Protein AF-A0A5M8QMY3-F1 (afdb_monomer_lite)

Organism: NCBI:txid1259555

Foldseek 3Di:
DFDWDWDDDPRDIDIDGPVRVVVVVVVVVVVVVVVVVVVCLQADKDFLVRVCVVVVHDSVVSVVCPVVVLFDWDDDDDPPPTTIGGPVRVCVSVVNDD

Secondary structure (DSSP, 8-state):
-PPPEEEEETTEEEEE-HHHHHHHHHHHHHHHHHHHHHHHHHT-EEEHHHHHHHTTS-HHHHHHHHHTTSSPPBPP-SSS---EEEHHHHHHHTT---

InterPro domains:
  IPR041657 Helix-turn-helix domain, group 17 [PF12728] (45-94)

Sequence (98 aa):
MKAEVIISHNGAKLILNEEGQQEVIHLAAEKLAGKLAEEEFRNRVYTIPQLAKRLECCRATVDNLINEGKIKLGPTLGKSKGYRVAEMEVRRFLGIAR

pLDDT: mean 81.77, std 10.62, range [50.34, 93.88]

Radius of gyration: 22.54 Å; chains: 1; bounding box: 48×31×60 Å

Structure (mmCIF, N/CA/C/O backbone):
data_AF-A0A5M8QMY3-F1
#
_entry.id   AF-A0A5M8QMY3-F1
#
loop_
_atom_site.group_PDB
_atom_site.id
_atom_site.type_symbol
_atom_site.label_atom_id
_atom_site.label_alt_id
_atom_site.label_comp_id
_atom_site.label_asym_id
_atom_site.label_entity_id
_atom_site.label_seq_id
_atom_site.pdbx_PDB_ins_code
_atom_site.Cartn_x
_atom_site.Cartn_y
_atom_site.Cartn_z
_atom_site.occupancy
_atom_site.B_iso_or_equiv
_atom_site.auth_seq_id
_atom_site.auth_comp_id
_atom_site.auth_asym_id
_atom_site.auth_atom_id
_atom_site.pdbx_PDB_model_num
ATOM 1 N N . MET A 1 1 ? -20.494 15.725 37.772 1.00 50.34 1 MET A N 1
ATOM 2 C CA . MET A 1 1 ? -21.326 14.722 37.070 1.00 50.34 1 MET A CA 1
ATOM 3 C C . MET A 1 1 ? -20.385 13.884 36.221 1.00 50.34 1 MET A C 1
ATOM 5 O O . MET A 1 1 ? -19.656 14.486 35.445 1.00 50.34 1 MET A O 1
ATOM 9 N N . LYS A 1 2 ? -20.319 12.560 36.420 1.00 59.22 2 LYS A N 1
ATOM 10 C CA . LYS A 1 2 ? -19.508 11.665 35.574 1.00 59.22 2 LYS A CA 1
ATOM 11 C C . LYS A 1 2 ? -20.356 11.215 34.384 1.00 59.22 2 LYS A C 1
ATOM 13 O O . LYS A 1 2 ? -21.513 10.857 34.581 1.00 59.22 2 LYS A O 1
ATOM 18 N N . ALA A 1 3 ? -19.815 11.313 33.173 1.00 63.81 3 ALA A N 1
ATOM 19 C CA . ALA A 1 3 ? -20.517 10.933 31.952 1.00 63.81 3 ALA A CA 1
ATOM 20 C C . ALA A 1 3 ? -20.346 9.427 31.710 1.00 63.81 3 ALA A C 1
ATOM 22 O O . ALA A 1 3 ? -19.232 8.948 31.504 1.00 63.81 3 ALA A O 1
ATOM 23 N N . GLU A 1 4 ? -21.443 8.677 31.746 1.00 70.44 4 GLU A N 1
ATOM 24 C CA . GLU A 1 4 ? -21.460 7.255 31.399 1.00 70.44 4 GLU A CA 1
ATOM 25 C C . GLU A 1 4 ? -21.835 7.099 29.922 1.00 70.44 4 GLU A C 1
ATOM 27 O O . GLU A 1 4 ? -22.833 7.656 29.459 1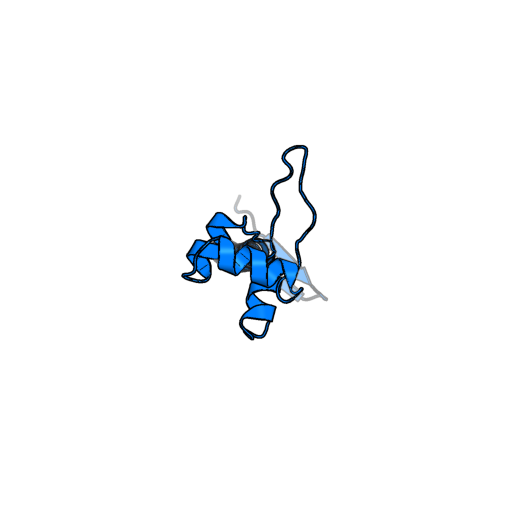.00 70.44 4 GLU A O 1
ATOM 32 N N . VAL A 1 5 ? -21.032 6.345 29.169 1.00 74.62 5 VAL A N 1
ATOM 33 C CA . VAL A 1 5 ? -21.311 6.031 27.763 1.00 74.62 5 VAL A CA 1
ATOM 34 C C . VAL A 1 5 ? -22.038 4.693 27.701 1.00 74.62 5 VAL A C 1
ATOM 36 O O . VAL A 1 5 ? -21.528 3.674 28.170 1.00 74.62 5 VAL A O 1
ATOM 39 N N . ILE A 1 6 ? -23.233 4.702 27.107 1.00 77.62 6 ILE A N 1
ATOM 40 C CA . ILE A 1 6 ? -24.065 3.512 26.916 1.00 77.62 6 ILE A CA 1
ATOM 41 C C . ILE A 1 6 ? -24.049 3.143 25.434 1.00 77.62 6 ILE A C 1
ATOM 43 O O . ILE A 1 6 ? -24.584 3.870 24.598 1.00 77.62 6 ILE A O 1
ATOM 47 N N . ILE A 1 7 ? -23.468 1.989 25.112 1.00 77.12 7 ILE A N 1
ATOM 48 C CA . ILE A 1 7 ? -23.487 1.418 23.763 1.00 77.12 7 ILE A CA 1
ATOM 49 C C . ILE A 1 7 ? -24.555 0.327 23.742 1.00 77.12 7 ILE A C 1
ATOM 51 O O . ILE A 1 7 ? -24.499 -0.610 24.538 1.00 77.12 7 ILE A O 1
ATOM 55 N N . SER A 1 8 ? -25.533 0.431 22.837 1.00 75.94 8 SER A N 1
ATOM 56 C CA . SER A 1 8 ? -26.554 -0.605 22.661 1.00 75.94 8 SER A CA 1
ATOM 57 C C . SER A 1 8 ? -26.502 -1.213 21.266 1.00 75.94 8 SER A C 1
ATOM 59 O O . SER A 1 8 ? -26.512 -0.498 20.267 1.00 75.94 8 SER A O 1
ATOM 61 N N . HIS A 1 9 ? -26.461 -2.544 21.206 1.00 73.88 9 HIS A N 1
ATOM 62 C CA . HIS A 1 9 ? -26.546 -3.304 19.964 1.00 73.88 9 HIS A CA 1
ATOM 63 C C . HIS A 1 9 ? -27.365 -4.579 20.198 1.00 73.88 9 HIS A C 1
ATOM 65 O O . HIS A 1 9 ? -27.092 -5.323 21.137 1.00 73.88 9 HIS A O 1
ATOM 71 N N . ASN A 1 10 ? -28.390 -4.816 19.371 1.00 80.44 10 ASN A N 1
ATOM 72 C CA . ASN A 1 10 ? -29.284 -5.985 19.433 1.00 80.44 10 ASN A CA 1
ATOM 73 C C . ASN A 1 10 ? -29.842 -6.300 20.837 1.00 80.44 10 ASN A C 1
ATOM 75 O O . ASN A 1 10 ? -29.913 -7.454 21.247 1.00 80.44 10 ASN A O 1
ATOM 79 N N . GLY A 1 11 ? -30.218 -5.268 21.596 1.00 74.06 11 GLY A N 1
ATOM 80 C CA . GLY A 1 11 ? -30.789 -5.419 22.940 1.00 74.06 11 GLY A CA 1
ATOM 81 C C . GLY A 1 11 ? -29.764 -5.608 24.064 1.00 74.06 11 GLY A C 1
ATOM 82 O O . GLY A 1 11 ? -30.118 -5.422 25.226 1.00 74.06 11 GLY A O 1
ATOM 83 N N . ALA A 1 12 ? -28.492 -5.874 23.752 1.00 72.44 12 ALA A N 1
ATOM 84 C CA . ALA A 1 12 ? -27.411 -5.802 24.728 1.00 72.44 12 ALA A CA 1
ATOM 85 C C . ALA A 1 12 ? -27.043 -4.333 24.994 1.00 72.44 12 ALA A C 1
ATOM 87 O O . ALA A 1 12 ? -27.038 -3.503 24.076 1.00 72.44 12 ALA A O 1
ATOM 88 N N . LYS A 1 13 ? -26.747 -4.007 26.255 1.00 82.12 13 LYS A N 1
ATOM 89 C CA . LYS A 1 13 ? -26.259 -2.691 26.682 1.00 82.12 13 LYS A CA 1
ATOM 90 C C . LYS A 1 13 ? -24.916 -2.867 27.372 1.00 82.12 13 LYS A C 1
ATOM 92 O O . LYS A 1 13 ? -24.829 -3.578 28.368 1.00 82.12 13 LYS A O 1
ATOM 97 N N . LEU A 1 14 ? -23.896 -2.208 26.842 1.00 79.56 14 LEU A N 1
ATOM 98 C CA . LEU A 1 14 ? -22.600 -2.062 27.485 1.00 79.56 14 LEU A CA 1
ATOM 99 C C . LEU A 1 14 ? -22.546 -0.665 28.100 1.00 79.56 14 LEU A C 1
ATOM 101 O O . LEU A 1 14 ? -22.709 0.328 27.388 1.00 79.56 14 LEU A O 1
ATOM 105 N N . ILE A 1 15 ? -22.360 -0.601 29.416 1.00 83.44 15 ILE A N 1
ATOM 106 C CA . ILE A 1 15 ? -22.197 0.652 30.157 1.00 83.44 15 ILE A CA 1
ATOM 107 C C . ILE A 1 15 ? -20.723 0.753 30.525 1.00 83.44 15 ILE A C 1
ATOM 109 O O . ILE A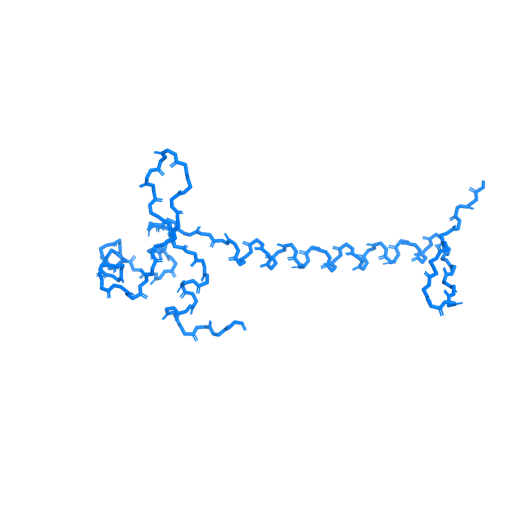 1 15 ? -20.192 -0.140 31.184 1.00 83.44 15 ILE A O 1
ATOM 113 N N . LEU A 1 16 ? -20.063 1.810 30.061 1.00 81.81 16 LEU A N 1
ATOM 114 C CA . LEU A 1 16 ? -18.639 2.023 30.286 1.00 81.81 16 LEU A CA 1
ATOM 115 C C . LEU A 1 16 ? -18.423 3.152 31.290 1.00 81.81 16 LEU A C 1
ATOM 117 O O . LEU A 1 16 ? -18.911 4.272 31.104 1.00 81.81 16 LEU A O 1
ATOM 121 N N . ASN A 1 17 ? -17.631 2.859 32.319 1.00 88.44 17 ASN A N 1
ATOM 122 C CA . ASN A 1 17 ? -17.041 3.871 33.190 1.00 88.44 17 ASN A CA 1
ATOM 123 C C . ASN A 1 17 ? -15.890 4.605 32.463 1.00 88.44 17 ASN A C 1
ATOM 125 O O . ASN A 1 17 ? -15.562 4.285 31.323 1.00 88.44 17 ASN A O 1
ATOM 129 N N . GLU A 1 18 ? -15.283 5.604 33.105 1.00 84.00 18 GLU A N 1
ATOM 130 C CA . GLU A 1 18 ? -14.238 6.442 32.487 1.00 84.00 18 GLU A CA 1
ATOM 131 C C . GLU A 1 18 ? -13.026 5.626 31.988 1.00 84.00 18 GLU A C 1
ATOM 133 O O . GLU A 1 18 ? -12.564 5.848 30.870 1.00 84.00 18 GLU A O 1
ATOM 138 N N . GLU A 1 19 ? -12.562 4.635 32.756 1.00 83.81 19 GLU A N 1
ATOM 139 C CA . GLU A 1 19 ? -11.449 3.757 32.357 1.00 83.81 19 GLU A CA 1
ATOM 140 C C . GLU A 1 19 ? -11.818 2.874 31.155 1.00 83.81 19 GLU A C 1
ATOM 142 O O . GLU A 1 19 ? -11.082 2.822 30.170 1.00 83.81 19 GLU A O 1
ATOM 147 N N . GLY A 1 20 ? -13.001 2.252 31.180 1.00 82.62 20 GLY A N 1
ATOM 148 C CA . GLY A 1 20 ? -13.493 1.429 30.074 1.00 82.62 20 GLY A CA 1
ATOM 149 C C . GLY A 1 20 ? -13.756 2.233 28.797 1.00 82.62 20 GLY A C 1
ATOM 150 O O . GLY A 1 20 ? -13.546 1.731 27.694 1.00 82.62 20 GLY A O 1
ATOM 151 N N . GLN A 1 21 ? -14.167 3.500 28.915 1.00 82.81 21 GLN A N 1
ATOM 152 C CA . GLN A 1 21 ? -14.269 4.410 27.769 1.00 82.81 21 GLN A CA 1
ATOM 153 C C . GLN A 1 21 ? -12.892 4.666 27.154 1.00 82.81 21 GLN A C 1
ATOM 155 O O . GLN A 1 21 ? -12.745 4.592 25.933 1.00 82.81 21 GLN A O 1
ATOM 160 N N . GLN A 1 22 ? -11.881 4.931 27.982 1.00 84.50 22 GLN A N 1
ATOM 161 C CA . GLN A 1 22 ? -10.526 5.209 27.515 1.00 84.50 22 GLN A CA 1
ATOM 162 C C . GLN A 1 22 ? -9.893 3.994 26.820 1.00 84.50 22 GLN A C 1
ATOM 164 O O . GLN A 1 22 ? -9.288 4.152 25.759 1.00 84.50 22 GLN A O 1
ATOM 169 N N . GLU A 1 23 ? -10.093 2.787 27.351 1.00 84.06 23 GLU A N 1
ATOM 170 C CA . GLU A 1 23 ? -9.617 1.543 26.734 1.00 84.06 23 GLU A CA 1
ATOM 171 C C . GLU A 1 23 ? -10.287 1.279 25.375 1.00 84.06 23 GLU A C 1
ATOM 173 O O . GLU A 1 23 ? -9.610 1.001 24.381 1.00 84.06 23 GLU A O 1
ATOM 178 N N . VAL A 1 24 ? -11.612 1.445 25.285 1.00 85.25 24 VAL A N 1
ATOM 179 C CA . VAL A 1 24 ? -12.348 1.276 24.021 1.00 85.25 24 VAL A CA 1
ATOM 180 C C . VAL A 1 24 ? -11.920 2.312 22.980 1.00 85.25 24 VAL A C 1
ATOM 182 O O . VAL A 1 24 ? -11.748 1.964 21.810 1.00 85.25 24 VAL A O 1
ATOM 185 N N . ILE A 1 25 ? -11.707 3.568 23.385 1.00 85.25 25 ILE A N 1
ATOM 186 C CA . ILE A 1 25 ? -11.195 4.6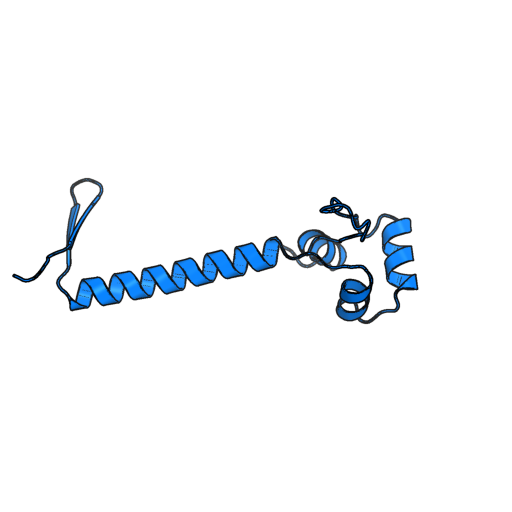24 22.500 1.00 85.25 25 ILE A CA 1
ATOM 187 C C . ILE A 1 25 ? -9.800 4.261 21.987 1.00 85.25 25 ILE A C 1
ATOM 189 O O . ILE A 1 25 ? -9.541 4.400 20.791 1.00 85.25 25 ILE A O 1
ATOM 193 N N . HIS A 1 26 ? -8.919 3.765 22.857 1.00 85.06 26 HIS A N 1
ATOM 194 C CA . HIS A 1 26 ? -7.567 3.366 22.481 1.00 85.06 26 HIS A CA 1
ATOM 195 C C . HIS A 1 26 ? -7.578 2.229 21.448 1.00 85.06 26 HIS A C 1
ATOM 197 O O . HIS A 1 26 ? -7.024 2.379 20.359 1.00 85.06 26 HIS A O 1
ATOM 203 N N . LEU A 1 27 ? -8.312 1.148 21.722 1.00 87.69 27 LEU A N 1
ATOM 204 C CA . LEU A 1 27 ? -8.453 0.013 20.804 1.00 87.69 27 LEU A CA 1
ATOM 205 C C . LEU A 1 27 ? -9.089 0.415 19.463 1.00 87.69 27 LEU A C 1
ATOM 207 O O . LEU A 1 27 ? -8.719 -0.099 18.403 1.00 87.69 27 LEU A O 1
ATOM 211 N N . ALA A 1 28 ? -10.063 1.328 19.487 1.00 84.81 28 ALA A N 1
ATOM 212 C CA . ALA A 1 28 ? -10.673 1.855 18.272 1.00 84.81 28 ALA A CA 1
ATOM 213 C C . ALA A 1 28 ? -9.679 2.695 17.456 1.00 84.81 28 ALA A C 1
ATOM 215 O O . ALA A 1 28 ? -9.633 2.555 16.231 1.00 84.81 28 ALA A O 1
ATOM 216 N N . ALA A 1 29 ? -8.865 3.521 18.119 1.00 85.50 29 ALA A N 1
ATOM 217 C CA . ALA A 1 29 ? -7.843 4.339 17.478 1.00 85.50 29 ALA A CA 1
ATOM 218 C C . ALA A 1 29 ? -6.760 3.479 16.812 1.00 85.50 29 ALA A C 1
ATOM 220 O O . ALA A 1 29 ? -6.430 3.724 15.653 1.00 85.50 29 ALA A O 1
ATOM 221 N N . GLU A 1 30 ? -6.267 2.434 17.481 1.00 88.00 30 GLU A N 1
ATOM 222 C CA . GLU A 1 30 ? -5.285 1.505 16.905 1.00 88.00 30 GLU A CA 1
ATOM 223 C C . GLU A 1 30 ? -5.832 0.786 15.668 1.00 88.00 30 GLU A C 1
ATOM 225 O O . GLU A 1 30 ? -5.190 0.753 14.614 1.00 88.00 30 GLU A O 1
ATOM 230 N N . LYS A 1 31 ? -7.061 0.257 15.753 1.00 87.44 31 LYS A N 1
ATOM 231 C CA . LYS A 1 31 ? -7.714 -0.395 14.607 1.00 87.44 31 LYS A CA 1
ATOM 232 C C . LYS A 1 31 ? -7.931 0.567 13.445 1.00 87.44 31 LYS A C 1
ATOM 234 O O . LYS A 1 31 ? -7.796 0.166 12.288 1.00 87.44 31 LYS A O 1
ATOM 239 N N . LEU A 1 32 ? -8.299 1.815 13.731 1.00 85.81 32 LEU A N 1
ATOM 240 C CA . LEU A 1 32 ? -8.484 2.834 12.705 1.00 85.81 32 LEU A CA 1
ATOM 241 C C . LEU A 1 32 ? -7.149 3.205 12.050 1.00 85.81 32 LEU A C 1
ATOM 243 O O . LEU A 1 32 ? -7.076 3.248 10.825 1.00 85.81 32 LEU A O 1
ATOM 247 N N . ALA A 1 33 ? -6.096 3.402 12.845 1.00 83.50 33 ALA A N 1
ATOM 248 C CA . ALA A 1 33 ? -4.754 3.690 12.351 1.00 83.50 33 ALA A CA 1
ATOM 249 C C . ALA A 1 33 ? -4.238 2.571 11.434 1.00 83.50 33 ALA A C 1
ATOM 251 O O . ALA A 1 33 ? -3.730 2.857 10.351 1.00 83.50 33 ALA A O 1
ATOM 252 N N . GLY A 1 34 ? -4.447 1.303 11.809 1.00 84.62 34 GLY A N 1
ATOM 253 C CA . GLY A 1 34 ? -4.102 0.155 10.966 1.00 84.62 34 GLY A CA 1
ATOM 254 C C . GLY A 1 34 ? -4.820 0.175 9.612 1.00 84.62 34 GLY A C 1
ATOM 255 O O . GLY A 1 34 ? -4.181 0.053 8.569 1.00 84.62 34 GLY A O 1
ATOM 256 N N . LYS A 1 35 ? -6.138 0.418 9.604 1.00 83.31 35 LYS A N 1
ATOM 257 C CA . LYS A 1 35 ? -6.922 0.510 8.358 1.00 83.31 35 LYS A CA 1
ATOM 258 C C . LYS A 1 35 ? -6.481 1.666 7.463 1.00 83.31 35 LYS A C 1
ATOM 260 O O . LYS A 1 35 ? -6.405 1.493 6.248 1.00 83.31 35 LYS A O 1
ATOM 265 N N . LEU A 1 36 ? -6.193 2.828 8.052 1.00 82.31 36 LEU A N 1
ATOM 266 C CA . LEU A 1 36 ? -5.708 3.994 7.314 1.00 82.31 36 LEU A CA 1
ATOM 267 C C . LEU A 1 36 ? -4.329 3.725 6.708 1.00 82.31 36 LEU A C 1
ATOM 269 O O . LEU A 1 36 ? -4.125 4.006 5.532 1.00 82.31 36 LEU A O 1
ATOM 273 N N . ALA A 1 37 ? -3.418 3.102 7.456 1.00 79.38 37 ALA A N 1
ATOM 274 C CA . ALA A 1 37 ? -2.105 2.719 6.944 1.00 79.38 37 ALA A CA 1
ATOM 275 C C . ALA A 1 37 ? -2.206 1.716 5.777 1.00 79.38 37 ALA A C 1
ATOM 277 O O . ALA A 1 37 ? -1.515 1.858 4.767 1.00 79.38 37 ALA A O 1
ATOM 278 N N . GLU A 1 38 ? -3.098 0.724 5.868 1.00 79.19 38 GLU A N 1
ATOM 279 C CA . GLU A 1 38 ? -3.375 -0.209 4.767 1.00 79.19 38 GLU A CA 1
ATOM 280 C C . GLU A 1 38 ? -3.976 0.490 3.541 1.00 79.19 38 GLU A C 1
ATOM 282 O O . GLU A 1 38 ? -3.689 0.130 2.396 1.00 79.19 38 GLU A O 1
ATOM 287 N N . GLU A 1 39 ? -4.842 1.476 3.752 1.00 78.19 39 GLU A N 1
ATOM 288 C CA . GLU A 1 39 ? -5.438 2.264 2.680 1.00 78.19 39 GLU A CA 1
ATOM 289 C C . GLU A 1 39 ? -4.410 3.171 1.996 1.00 78.19 39 GLU A C 1
ATOM 291 O O . GLU A 1 39 ? -4.298 3.142 0.769 1.00 78.19 39 GLU A O 1
ATOM 296 N N . GLU A 1 40 ? -3.597 3.896 2.763 1.00 77.94 40 GLU A N 1
ATOM 297 C CA . GLU A 1 40 ? -2.482 4.690 2.241 1.00 77.94 40 GLU A CA 1
ATOM 298 C C . GLU A 1 40 ? -1.498 3.824 1.453 1.00 77.94 40 GLU A C 1
ATOM 300 O O . GLU A 1 40 ? -1.059 4.206 0.365 1.00 77.94 40 GLU A O 1
ATOM 305 N N . PHE A 1 41 ? -1.186 2.628 1.959 1.00 76.62 41 PHE A N 1
ATOM 306 C CA . PHE A 1 41 ? -0.308 1.690 1.274 1.00 76.62 41 PHE A CA 1
ATOM 307 C C . PHE A 1 41 ? -0.908 1.208 -0.053 1.00 76.62 41 PHE A C 1
ATOM 309 O O . PHE A 1 41 ? -0.232 1.242 -1.083 1.00 76.62 41 PHE A O 1
ATOM 316 N N . ARG A 1 42 ? -2.185 0.802 -0.063 1.00 74.88 42 ARG A N 1
ATOM 317 C CA . ARG A 1 42 ? -2.888 0.369 -1.286 1.00 74.88 42 ARG A CA 1
ATOM 318 C C . ARG A 1 42 ? -2.987 1.481 -2.326 1.00 74.88 42 ARG A C 1
ATOM 320 O O . ARG A 1 42 ? -2.862 1.209 -3.520 1.00 74.88 42 ARG A O 1
ATOM 327 N N . ASN A 1 43 ? -3.181 2.716 -1.876 1.00 78.31 43 ASN A N 1
ATOM 328 C CA . ASN A 1 43 ? -3.323 3.890 -2.733 1.00 78.31 43 ASN A CA 1
ATOM 329 C C . ASN A 1 43 ? -1.978 4.528 -3.112 1.00 78.31 43 ASN A C 1
ATOM 331 O O . ASN A 1 43 ? -1.944 5.534 -3.828 1.00 78.31 43 ASN A O 1
ATOM 335 N N . ARG A 1 44 ? -0.855 3.951 -2.670 1.00 83.56 44 ARG A N 1
ATOM 336 C CA . ARG A 1 44 ? 0.475 4.462 -2.983 1.00 83.56 44 ARG A CA 1
ATOM 337 C C . ARG A 1 44 ? 0.752 4.361 -4.481 1.00 83.56 44 ARG A C 1
ATOM 339 O O . ARG A 1 44 ? 0.500 3.347 -5.130 1.00 83.56 44 ARG A O 1
ATOM 346 N N . VAL A 1 45 ? 1.315 5.433 -5.028 1.00 86.81 45 VAL A N 1
ATOM 347 C CA . VAL A 1 45 ? 1.687 5.543 -6.440 1.00 86.81 45 VAL A CA 1
ATOM 348 C C . VAL A 1 45 ? 3.149 5.948 -6.569 1.00 86.81 45 VAL A C 1
ATOM 350 O O . VAL A 1 45 ? 3.641 6.794 -5.822 1.00 86.81 45 VAL A O 1
ATOM 353 N N . TYR A 1 46 ? 3.839 5.359 -7.538 1.00 87.56 46 TYR A N 1
ATOM 354 C CA . TYR A 1 46 ? 5.243 5.614 -7.831 1.00 87.56 46 TYR A CA 1
ATOM 355 C C . TYR A 1 46 ? 5.366 6.367 -9.143 1.00 87.56 46 TYR A C 1
ATOM 357 O O . TYR A 1 46 ? 4.813 5.961 -10.160 1.00 87.56 46 TYR A O 1
ATOM 365 N N . THR A 1 47 ? 6.136 7.444 -9.141 1.00 88.44 47 THR A N 1
ATOM 366 C CA . THR A 1 47 ? 6.708 7.979 -10.381 1.00 88.44 47 THR A CA 1
ATOM 367 C C . THR A 1 47 ? 7.778 7.018 -10.915 1.00 88.44 47 THR A C 1
ATOM 369 O O . THR A 1 47 ? 8.357 6.250 -10.146 1.00 88.44 47 THR A O 1
ATOM 372 N N . ILE A 1 48 ? 8.105 7.085 -12.209 1.00 88.56 48 ILE A N 1
ATOM 373 C CA . ILE A 1 48 ? 9.166 6.260 -12.830 1.00 88.56 48 ILE A CA 1
ATOM 374 C C . ILE A 1 48 ? 10.490 6.268 -12.026 1.00 88.56 48 ILE A C 1
ATOM 376 O O . ILE A 1 48 ? 11.038 5.196 -11.782 1.00 88.56 48 ILE A O 1
ATOM 380 N N . PRO A 1 49 ? 11.009 7.415 -11.532 1.00 89.50 49 PRO A N 1
ATOM 381 C CA . PRO A 1 49 ? 1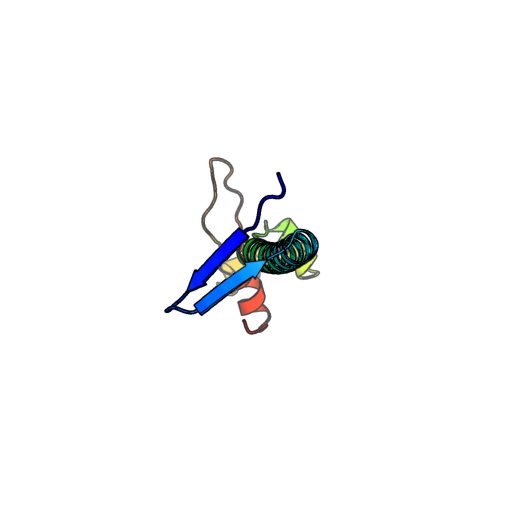2.249 7.439 -10.751 1.00 89.50 49 PRO A CA 1
ATOM 382 C C . PRO A 1 49 ? 12.116 6.732 -9.396 1.00 89.50 49 PRO A C 1
ATOM 384 O O . PRO A 1 49 ? 13.050 6.074 -8.945 1.00 89.50 49 PRO A O 1
ATOM 387 N N . GLN A 1 50 ? 10.958 6.857 -8.742 1.00 90.75 50 GLN A N 1
ATOM 388 C CA . GLN A 1 50 ? 10.685 6.164 -7.482 1.00 90.75 50 GLN A CA 1
ATOM 389 C C . GLN A 1 50 ? 10.542 4.656 -7.703 1.00 90.75 50 GLN A C 1
ATOM 391 O O . GLN A 1 50 ? 11.008 3.874 -6.877 1.00 90.75 50 GLN A O 1
ATOM 396 N N . LEU A 1 51 ? 9.931 4.253 -8.819 1.00 90.50 51 LEU A N 1
ATOM 397 C CA . LEU A 1 51 ? 9.789 2.853 -9.193 1.00 90.50 51 LEU A CA 1
ATOM 398 C C . LEU A 1 51 ? 11.146 2.224 -9.526 1.00 90.50 51 LEU A C 1
ATOM 400 O O . LEU A 1 51 ? 11.433 1.140 -9.038 1.00 90.50 51 LEU A O 1
ATOM 404 N N . ALA A 1 52 ? 12.005 2.934 -10.262 1.00 92.00 52 ALA A N 1
ATOM 405 C CA . ALA A 1 52 ? 13.372 2.502 -10.558 1.00 92.00 52 ALA A CA 1
ATOM 406 C C . ALA A 1 52 ? 14.170 2.243 -9.271 1.00 92.00 52 ALA A C 1
ATOM 408 O O . ALA A 1 52 ? 14.783 1.191 -9.121 1.00 92.00 52 ALA A O 1
ATOM 409 N N . LYS A 1 53 ? 14.074 3.154 -8.289 1.00 92.88 53 LYS A N 1
ATOM 410 C CA . LYS A 1 53 ? 14.690 2.960 -6.968 1.00 92.88 53 LYS A CA 1
ATOM 411 C C . LYS A 1 53 ? 14.127 1.736 -6.240 1.00 92.88 53 LYS A C 1
ATOM 413 O O . LYS A 1 53 ? 14.883 1.011 -5.611 1.00 92.88 53 LYS A O 1
ATOM 418 N N . ARG A 1 54 ? 12.811 1.518 -6.302 1.00 89.69 54 ARG A N 1
ATOM 419 C CA . ARG A 1 54 ? 12.142 0.395 -5.629 1.00 89.69 54 ARG A CA 1
ATOM 420 C C . ARG A 1 54 ? 12.483 -0.961 -6.250 1.00 89.69 54 ARG A C 1
ATOM 422 O O . ARG A 1 54 ? 12.577 -1.936 -5.521 1.00 89.69 54 ARG A O 1
ATOM 429 N N . LEU A 1 55 ? 12.616 -1.017 -7.571 1.00 90.62 55 LEU A N 1
ATOM 430 C CA . LEU A 1 55 ? 12.977 -2.224 -8.318 1.00 90.62 55 LEU A CA 1
ATOM 431 C C . LEU A 1 55 ? 14.497 -2.417 -8.432 1.00 90.62 55 LEU A C 1
ATOM 433 O O . LEU A 1 55 ? 14.928 -3.326 -9.133 1.00 90.62 55 LEU A O 1
ATOM 437 N N . GLU A 1 56 ? 15.288 -1.545 -7.796 1.00 93.44 56 GLU A N 1
ATOM 438 C CA . GLU A 1 56 ? 16.755 -1.551 -7.832 1.00 93.44 56 GLU A CA 1
ATOM 439 C C . GLU A 1 56 ? 17.319 -1.612 -9.263 1.00 93.44 56 GLU A C 1
ATOM 441 O O . GLU A 1 56 ? 18.283 -2.314 -9.561 1.00 93.44 56 GLU A O 1
ATOM 446 N N . CYS A 1 57 ? 16.706 -0.856 -10.178 1.00 93.25 57 CYS A N 1
ATOM 447 C CA . CYS A 1 57 ? 17.066 -0.840 -11.592 1.00 93.25 57 CYS A CA 1
ATOM 448 C C . CYS A 1 57 ? 17.156 0.588 -12.152 1.00 93.25 57 CYS A C 1
ATOM 450 O O . CYS A 1 57 ? 16.850 1.576 -11.480 1.00 93.25 57 CYS A O 1
ATOM 452 N N . CYS A 1 58 ? 17.613 0.728 -13.400 1.00 93.88 58 CYS A N 1
ATOM 453 C CA . CYS A 1 58 ? 17.698 2.032 -14.054 1.00 93.88 58 CYS A CA 1
ATOM 454 C C . CYS A 1 58 ? 16.344 2.460 -14.652 1.00 93.88 58 CYS A C 1
ATOM 456 O O . CYS A 1 58 ? 15.477 1.633 -14.938 1.00 93.88 58 CYS A O 1
ATOM 458 N N . ARG A 1 59 ? 16.166 3.770 -14.892 1.00 91.38 59 ARG A N 1
ATOM 459 C CA . ARG A 1 59 ? 14.940 4.312 -15.517 1.00 91.38 59 ARG A CA 1
ATOM 460 C C . ARG A 1 59 ? 14.609 3.635 -16.848 1.00 91.38 59 ARG A C 1
ATOM 462 O O . ARG A 1 59 ? 13.456 3.291 -17.056 1.00 91.38 59 ARG A O 1
ATOM 469 N N . ALA A 1 60 ? 15.616 3.392 -17.690 1.00 92.75 60 ALA A N 1
ATOM 470 C CA . ALA A 1 60 ? 15.423 2.755 -18.991 1.00 92.75 60 ALA A CA 1
ATOM 471 C C . ALA A 1 60 ? 14.798 1.355 -18.869 1.00 92.75 60 ALA A C 1
ATOM 473 O O . ALA A 1 60 ? 13.922 1.003 -19.652 1.00 92.75 60 ALA A O 1
ATOM 474 N N . THR A 1 61 ? 15.183 0.576 -17.852 1.00 93.81 61 THR A N 1
ATOM 475 C CA . THR A 1 61 ? 14.556 -0.724 -17.580 1.00 93.81 61 THR A CA 1
ATOM 476 C C . THR A 1 61 ? 13.086 -0.561 -17.209 1.00 93.81 61 THR A C 1
ATOM 478 O O . THR A 1 61 ? 12.251 -1.308 -17.707 1.00 93.81 61 THR A O 1
ATOM 481 N N . VAL A 1 62 ? 12.745 0.426 -16.378 1.00 91.38 62 VAL A N 1
ATOM 482 C CA . VAL A 1 62 ? 11.345 0.702 -16.019 1.00 91.38 62 VAL A CA 1
ATOM 483 C C . VAL A 1 62 ? 10.528 1.118 -17.242 1.00 91.38 62 VAL A C 1
ATOM 485 O O . VAL A 1 62 ? 9.430 0.601 -17.436 1.00 91.38 62 VAL A O 1
ATOM 488 N N . ASP A 1 63 ? 11.069 1.998 -18.085 1.00 90.75 63 ASP A N 1
ATOM 489 C CA . ASP A 1 63 ? 10.414 2.427 -19.323 1.00 90.75 63 ASP A CA 1
ATOM 490 C C . ASP A 1 63 ? 10.180 1.239 -20.268 1.00 90.75 63 ASP A C 1
ATOM 492 O O . ASP A 1 63 ? 9.087 1.091 -20.811 1.00 90.75 63 ASP A O 1
ATOM 496 N N . ASN A 1 64 ? 11.151 0.328 -20.395 1.00 93.62 64 ASN A N 1
ATOM 497 C CA . ASN A 1 64 ? 10.988 -0.901 -21.174 1.00 93.62 64 ASN A CA 1
ATOM 498 C C . ASN A 1 64 ? 9.891 -1.808 -20.603 1.00 93.62 64 ASN A C 1
ATOM 500 O O . ASN A 1 64 ? 9.044 -2.277 -21.354 1.00 93.62 64 ASN A O 1
ATOM 504 N N . LEU A 1 65 ? 9.841 -2.009 -19.281 1.00 91.62 65 LEU A N 1
ATOM 505 C CA . LEU A 1 65 ? 8.786 -2.808 -18.639 1.00 91.62 65 LEU A CA 1
ATOM 506 C C . LEU A 1 65 ? 7.385 -2.221 -18.866 1.00 91.62 65 LEU A C 1
ATOM 508 O O . LEU A 1 65 ? 6.408 -2.966 -18.962 1.00 91.62 65 LEU A O 1
ATOM 512 N N . ILE A 1 66 ? 7.282 -0.895 -18.953 1.00 90.31 66 ILE A N 1
ATOM 513 C CA . ILE A 1 66 ? 6.033 -0.203 -19.276 1.00 90.31 66 ILE A CA 1
ATOM 514 C C . ILE A 1 66 ? 5.690 -0.372 -20.761 1.00 90.31 66 ILE A C 1
ATOM 516 O O . ILE A 1 66 ? 4.561 -0.739 -21.085 1.00 90.31 66 ILE A O 1
ATOM 520 N N . ASN A 1 67 ? 6.656 -0.161 -21.657 1.00 89.62 67 ASN A N 1
ATOM 521 C CA . ASN A 1 67 ? 6.470 -0.284 -23.106 1.00 89.62 67 ASN A CA 1
ATOM 522 C C . ASN A 1 67 ? 6.112 -1.716 -23.533 1.00 89.62 67 ASN A C 1
ATOM 524 O O . ASN A 1 67 ? 5.293 -1.909 -24.426 1.00 89.62 67 ASN A O 1
ATOM 528 N N . GLU A 1 68 ? 6.671 -2.722 -22.859 1.00 91.94 68 GLU A N 1
ATOM 529 C CA . GLU A 1 68 ? 6.336 -4.140 -23.043 1.00 91.94 68 GLU A CA 1
ATOM 530 C C . GLU A 1 68 ? 4.983 -4.524 -22.413 1.00 91.94 68 GLU A C 1
ATOM 532 O O . GLU A 1 68 ? 4.555 -5.674 -22.504 1.00 91.94 68 GLU A O 1
ATOM 537 N N . GLY A 1 69 ? 4.308 -3.595 -21.728 1.00 88.00 69 GLY A N 1
ATOM 538 C CA . GLY A 1 69 ? 3.016 -3.825 -21.079 1.00 88.00 69 GLY A CA 1
ATOM 539 C C . GLY A 1 69 ? 3.078 -4.684 -19.810 1.00 88.00 69 GLY A C 1
ATOM 540 O O . GLY A 1 69 ? 2.031 -5.043 -19.265 1.00 88.00 69 GLY A O 1
ATOM 541 N N . LYS A 1 70 ? 4.279 -5.000 -19.305 1.00 89.75 70 LYS A N 1
ATOM 542 C CA . LYS A 1 70 ? 4.478 -5.773 -18.065 1.00 89.75 70 LYS A CA 1
ATOM 543 C C . LYS A 1 70 ? 4.027 -4.987 -16.832 1.00 89.75 70 LYS A C 1
ATOM 545 O O . LYS A 1 70 ? 3.481 -5.579 -15.896 1.00 89.75 70 LYS A O 1
ATOM 550 N N . ILE A 1 71 ? 4.212 -3.665 -16.855 1.00 90.56 71 ILE A N 1
ATOM 551 C CA . ILE A 1 71 ? 3.744 -2.722 -15.832 1.00 90.56 71 ILE A CA 1
ATOM 552 C C . ILE A 1 71 ? 2.813 -1.696 -16.482 1.00 90.56 71 ILE A C 1
ATOM 554 O O . ILE A 1 71 ? 3.204 -0.974 -17.394 1.00 90.56 71 ILE A O 1
ATOM 558 N N . LYS A 1 72 ? 1.578 -1.598 -15.992 1.00 87.50 72 LYS A N 1
ATOM 559 C CA . LYS A 1 72 ? 0.586 -0.638 -16.478 1.00 87.50 72 LYS A CA 1
ATOM 560 C C . LYS A 1 72 ? 0.710 0.702 -15.766 1.00 87.50 72 LYS A C 1
ATOM 562 O O . LYS A 1 72 ? 0.835 0.791 -14.544 1.00 87.50 72 LYS A O 1
ATOM 567 N N . LEU A 1 73 ? 0.602 1.761 -16.553 1.00 86.00 73 LEU A N 1
ATOM 568 C CA . LEU A 1 73 ? 0.495 3.116 -16.042 1.00 86.00 73 LEU A CA 1
ATOM 569 C C . LEU A 1 73 ? -0.908 3.363 -15.485 1.00 86.00 73 LEU A C 1
ATOM 571 O O . LEU A 1 73 ? -1.913 3.004 -16.096 1.00 86.00 73 LEU A O 1
ATOM 575 N N . GLY A 1 74 ? -0.958 3.980 -14.311 1.00 76.12 74 GLY A N 1
ATOM 576 C CA . GLY A 1 74 ? -2.178 4.517 -13.733 1.00 76.12 74 GLY A CA 1
ATOM 577 C C . GLY A 1 74 ? -2.540 5.884 -14.324 1.00 76.12 74 GLY A C 1
ATOM 578 O O . GLY A 1 74 ? -1.755 6.482 -15.068 1.00 76.12 74 GLY A O 1
ATOM 579 N N . PRO A 1 75 ? -3.724 6.411 -13.976 1.00 67.06 75 PRO A N 1
ATOM 580 C CA . PRO A 1 75 ? -4.170 7.716 -14.444 1.00 67.06 75 PRO A CA 1
ATOM 581 C C . PRO A 1 75 ? -3.217 8.830 -13.986 1.00 67.06 75 PRO A C 1
ATOM 583 O O . PRO A 1 75 ? -2.779 8.880 -12.834 1.00 67.06 75 PRO A O 1
ATOM 586 N N . THR A 1 76 ? -2.913 9.762 -14.888 1.00 64.94 76 THR A N 1
ATOM 587 C CA . THR A 1 76 ? -2.199 11.000 -14.557 1.00 64.94 76 THR A CA 1
ATOM 588 C C . THR A 1 76 ? -3.093 11.899 -13.704 1.00 64.94 76 THR A C 1
ATOM 590 O O . THR A 1 76 ? -4.156 12.319 -14.155 1.00 64.94 76 THR A O 1
ATOM 593 N N . LEU A 1 77 ? -2.662 12.227 -12.482 1.00 54.75 77 LEU A N 1
ATOM 594 C CA . LEU A 1 77 ? -3.347 13.200 -11.626 1.00 54.75 77 LEU A CA 1
ATOM 595 C C . LEU A 1 77 ? -2.819 14.615 -11.907 1.00 54.75 77 LEU A C 1
ATOM 597 O O . LEU A 1 77 ? -1.714 14.968 -11.493 1.00 54.75 77 LEU A O 1
ATOM 601 N N . GLY A 1 78 ? -3.634 15.431 -12.580 1.00 55.28 78 GLY A N 1
ATOM 602 C CA . GLY A 1 78 ? -3.411 16.871 -12.754 1.00 55.28 78 GLY A CA 1
ATOM 603 C C . GLY A 1 78 ? -2.626 17.286 -14.007 1.00 55.28 78 GLY A C 1
ATOM 604 O O . GLY A 1 78 ? -2.386 16.500 -14.919 1.00 55.28 78 GLY A O 1
ATOM 605 N N . LYS A 1 79 ? -2.253 18.576 -14.056 1.00 52.09 79 LYS A N 1
ATOM 606 C CA . LYS A 1 79 ? -1.616 19.230 -15.220 1.00 52.09 79 LYS A CA 1
ATOM 607 C C . LYS A 1 79 ? -0.161 18.801 -15.463 1.00 52.09 79 LYS A C 1
ATOM 609 O O . LYS A 1 79 ? 0.332 18.949 -16.579 1.00 52.09 79 LYS A O 1
ATOM 614 N N . SER A 1 80 ? 0.517 18.247 -14.456 1.00 54.72 80 SER A N 1
ATOM 615 C CA . SER A 1 80 ? 1.837 17.637 -14.633 1.00 54.72 80 SER A CA 1
ATOM 616 C C . SER A 1 80 ? 1.668 16.206 -15.127 1.00 54.72 80 SER A C 1
ATOM 618 O O . SER A 1 80 ? 1.290 15.323 -14.360 1.00 54.72 80 SER A O 1
ATOM 620 N N . LYS A 1 81 ? 1.978 15.985 -16.409 1.00 55.62 81 LYS A N 1
ATOM 621 C CA . LYS A 1 81 ? 2.004 14.689 -17.115 1.00 55.62 81 LYS A CA 1
ATOM 622 C C . LYS A 1 81 ? 3.106 13.751 -16.586 1.00 55.62 81 LYS A C 1
ATOM 624 O O . LYS A 1 81 ? 3.951 13.277 -17.335 1.00 55.62 81 LYS A O 1
ATOM 629 N N . GLY A 1 82 ? 3.156 13.528 -15.277 1.00 62.94 82 GLY A N 1
ATOM 630 C CA . GLY A 1 82 ? 4.032 12.540 -14.669 1.00 62.94 82 GLY A CA 1
ATOM 631 C C . GLY A 1 82 ? 3.342 11.187 -14.688 1.00 62.94 82 GLY A C 1
ATOM 632 O O . GLY A 1 82 ? 2.346 11.005 -13.989 1.00 62.94 82 GLY A O 1
ATOM 633 N N . TYR A 1 83 ? 3.868 10.248 -15.468 1.00 69.88 83 TYR A N 1
ATOM 634 C CA . TYR A 1 83 ? 3.454 8.851 -15.424 1.00 69.88 83 TYR A CA 1
ATOM 635 C C . TYR A 1 83 ? 3.587 8.295 -14.001 1.00 69.88 83 TYR A C 1
ATOM 637 O O . TYR A 1 83 ? 4.611 8.494 -13.336 1.00 69.88 83 TYR A O 1
ATOM 645 N N . ARG A 1 84 ? 2.537 7.618 -13.524 1.00 83.56 84 ARG A N 1
ATOM 646 C CA . ARG A 1 84 ? 2.498 6.988 -12.201 1.00 83.56 84 ARG A CA 1
ATOM 647 C C . ARG A 1 84 ? 2.112 5.521 -12.320 1.00 83.56 84 ARG A C 1
ATOM 649 O O . ARG A 1 84 ? 1.290 5.169 -13.157 1.00 83.56 84 ARG A O 1
ATOM 656 N N . VAL A 1 85 ? 2.670 4.688 -11.455 1.00 86.69 85 VAL A N 1
ATOM 657 C CA . VAL A 1 85 ? 2.371 3.258 -11.342 1.00 86.69 85 VAL A CA 1
ATOM 658 C C . VAL A 1 85 ? 1.820 3.003 -9.945 1.00 86.69 85 VAL A C 1
ATOM 660 O O . VAL A 1 85 ? 2.439 3.400 -8.959 1.00 86.69 85 VAL A O 1
ATOM 663 N N . ALA A 1 86 ? 0.648 2.381 -9.846 1.00 87.94 86 ALA A N 1
ATOM 664 C CA . ALA A 1 86 ? 0.053 2.039 -8.555 1.00 87.94 86 ALA A CA 1
ATOM 665 C C . ALA A 1 86 ? 0.824 0.897 -7.876 1.00 87.94 86 ALA A C 1
ATOM 667 O O . ALA A 1 86 ? 1.254 -0.037 -8.548 1.00 87.94 86 ALA A O 1
ATOM 668 N N . GLU A 1 87 ? 0.945 0.919 -6.548 1.00 87.94 87 GLU A N 1
ATOM 669 C CA . 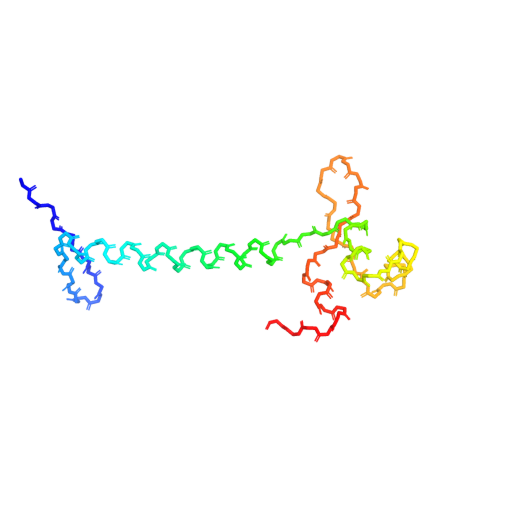GLU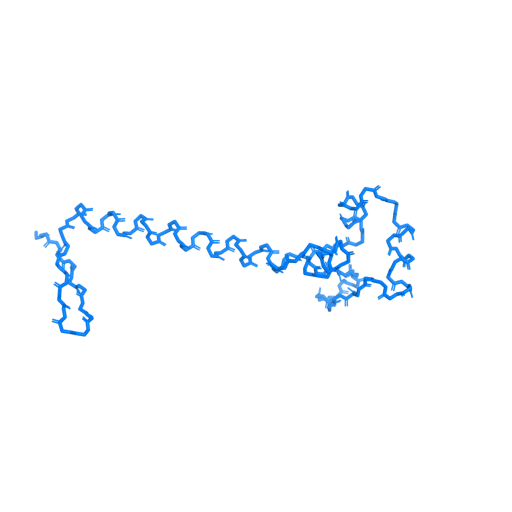 A 1 87 ? 1.600 -0.143 -5.766 1.00 87.94 87 GLU A CA 1
ATOM 670 C C . GLU A 1 87 ? 1.018 -1.531 -6.062 1.00 87.94 87 GLU A C 1
ATOM 672 O O . GLU A 1 87 ? 1.746 -2.514 -6.177 1.00 87.94 87 GLU A O 1
ATOM 677 N N . MET A 1 88 ? -0.296 -1.608 -6.278 1.00 86.75 88 MET A N 1
ATOM 678 C CA . MET A 1 88 ? -0.976 -2.844 -6.670 1.00 86.75 88 MET A CA 1
ATOM 679 C C . MET A 1 88 ? -0.443 -3.435 -7.980 1.00 86.75 88 MET A C 1
ATOM 681 O O . MET A 1 88 ? -0.346 -4.654 -8.116 1.00 86.75 88 MET A O 1
ATOM 685 N N . GLU A 1 89 ? -0.076 -2.583 -8.934 1.00 88.75 89 GLU A N 1
ATOM 686 C CA . GLU A 1 89 ? 0.503 -3.011 -10.204 1.00 88.75 89 GLU A CA 1
ATOM 687 C C . GLU A 1 89 ? 1.939 -3.507 -10.015 1.00 88.75 89 GLU A C 1
ATOM 689 O O . GLU A 1 89 ? 2.324 -4.525 -10.590 1.00 88.75 89 GLU A O 1
ATOM 694 N N . VAL A 1 90 ? 2.711 -2.832 -9.159 1.00 89.06 90 VAL A N 1
ATOM 695 C CA . VAL A 1 90 ? 4.072 -3.252 -8.800 1.00 89.06 90 VAL A CA 1
ATOM 696 C C . VAL A 1 90 ? 4.044 -4.619 -8.116 1.00 89.06 90 VAL A C 1
ATOM 698 O O . VAL A 1 90 ? 4.795 -5.508 -8.501 1.00 89.06 90 VAL A O 1
ATOM 701 N N . ARG A 1 91 ? 3.140 -4.832 -7.151 1.00 87.94 91 ARG A N 1
ATOM 702 C CA . ARG A 1 91 ? 2.960 -6.132 -6.480 1.00 87.94 91 ARG A CA 1
ATOM 703 C C . ARG A 1 91 ? 2.545 -7.230 -7.454 1.00 87.94 91 ARG A C 1
ATOM 705 O O . ARG A 1 91 ? 3.100 -8.322 -7.384 1.00 87.94 91 ARG A O 1
ATOM 712 N N . ARG A 1 92 ? 1.639 -6.933 -8.398 1.00 89.75 92 ARG A N 1
ATOM 713 C CA . ARG A 1 92 ? 1.264 -7.870 -9.471 1.00 89.75 92 ARG A CA 1
ATOM 714 C C . ARG A 1 92 ? 2.480 -8.275 -10.301 1.00 89.75 92 ARG A C 1
ATOM 716 O O . ARG A 1 92 ? 2.667 -9.459 -10.551 1.00 89.75 92 ARG A O 1
ATOM 723 N N . PHE A 1 93 ? 3.292 -7.304 -10.718 1.00 90.00 93 PHE A N 1
ATOM 724 C CA . PHE A 1 93 ? 4.514 -7.553 -11.483 1.00 90.00 93 PHE A CA 1
ATOM 725 C C . PHE A 1 93 ? 5.529 -8.397 -10.699 1.00 90.00 93 PHE A C 1
ATOM 727 O O . PHE A 1 93 ? 6.109 -9.323 -11.255 1.00 90.00 93 PHE A O 1
ATOM 734 N N . LEU A 1 94 ? 5.694 -8.123 -9.403 1.00 89.31 94 LEU A N 1
ATOM 735 C CA . LEU A 1 94 ? 6.589 -8.870 -8.515 1.00 89.31 94 LEU A CA 1
ATOM 736 C C . LEU A 1 94 ? 6.033 -10.236 -8.069 1.00 89.31 94 LEU A C 1
ATOM 738 O O . LEU A 1 94 ? 6.719 -10.959 -7.355 1.00 89.31 94 LEU A O 1
ATOM 742 N N . GLY A 1 95 ? 4.797 -10.591 -8.437 1.00 89.56 95 GLY A N 1
ATOM 743 C CA . GLY A 1 95 ? 4.155 -11.834 -7.996 1.00 89.56 95 GLY A CA 1
ATOM 744 C C . GLY A 1 95 ? 3.799 -11.866 -6.503 1.00 89.56 95 GLY A C 1
ATOM 745 O O . GLY A 1 95 ? 3.554 -12.936 -5.951 1.00 89.56 95 GLY A O 1
ATOM 746 N N . ILE A 1 96 ? 3.751 -10.710 -5.835 1.00 84.88 96 ILE A N 1
ATOM 747 C CA . ILE A 1 96 ? 3.405 -10.603 -4.414 1.00 84.88 96 ILE A CA 1
ATOM 748 C C . ILE A 1 96 ? 1.875 -10.580 -4.310 1.00 84.88 96 ILE A C 1
ATOM 750 O O . ILE A 1 96 ? 1.244 -9.555 -4.585 1.00 84.88 96 ILE A O 1
ATOM 754 N N . ALA A 1 97 ? 1.276 -11.719 -3.946 1.00 68.06 97 ALA A N 1
ATOM 755 C CA . ALA A 1 97 ? -0.170 -11.860 -3.754 1.00 68.06 97 ALA A CA 1
ATOM 756 C C . ALA A 1 97 ? -0.726 -10.857 -2.717 1.00 68.06 97 ALA A C 1
ATOM 758 O O . ALA A 1 97 ? 0.025 -10.332 -1.889 1.00 68.06 97 ALA A O 1
ATOM 759 N N . ARG A 1 98 ? -2.029 -10.549 -2.837 1.00 59.16 98 ARG A N 1
ATOM 760 C CA . ARG A 1 98 ? -2.764 -9.532 -2.058 1.00 59.16 98 ARG A CA 1
ATOM 761 C C . ARG A 1 98 ? -2.659 -9.749 -0.557 1.00 59.16 98 ARG A C 1
ATOM 763 O O . ARG A 1 98 ? -3.029 -10.855 -0.121 1.00 59.16 98 ARG A O 1
#